Protein AF-A0A2G2A0K7-F1 (afdb_monomer_lite)

Foldseek 3Di:
DDWDFDADPVRHTPDPDIDDDDQDDDCSVVDDPVNSVVVVVVVVVVVVLVVCCVPPVVLVVDDDPDVVVNVVSNVVSVVVVVVCVVCVVVDDDDDDPPNVVPPPPD

Structure (mmCIF, N/CA/C/O backbone):
data_AF-A0A2G2A0K7-F1
#
_entry.id   AF-A0A2G2A0K7-F1
#
loop_
_atom_site.group_PDB
_atom_site.id
_atom_site.type_symbol
_atom_site.label_atom_id
_atom_site.label_alt_id
_atom_site.label_comp_id
_atom_site.label_asym_id
_atom_site.label_entity_id
_atom_site.label_seq_id
_atom_site.pdbx_PDB_ins_code
_atom_site.Cartn_x
_atom_site.Cartn_y
_atom_site.Cartn_z
_atom_site.occupancy
_atom_site.B_iso_or_equiv
_atom_site.auth_seq_id
_atom_site.auth_comp_id
_atom_site.auth_asym_id
_atom_site.auth_atom_id
_atom_site.pdbx_PDB_model_num
ATOM 1 N N . MET A 1 1 ? -23.454 1.113 6.693 1.00 84.06 1 MET A N 1
ATOM 2 C CA . MET A 1 1 ? -22.191 1.857 6.924 1.00 84.06 1 MET A CA 1
ATOM 3 C C . MET A 1 1 ? -21.664 1.506 8.305 1.00 84.06 1 MET A C 1
ATOM 5 O O . MET A 1 1 ? -22.472 1.227 9.181 1.00 84.06 1 MET A O 1
ATOM 9 N N . VAL A 1 2 ? -20.346 1.510 8.498 1.00 88.31 2 VAL A N 1
ATOM 10 C CA . VAL A 1 2 ? -19.679 1.173 9.766 1.00 88.31 2 VAL A CA 1
ATOM 11 C C . VAL A 1 2 ? -18.891 2.377 10.267 1.00 88.31 2 VAL A C 1
ATOM 13 O O . VAL A 1 2 ? -18.178 3.009 9.490 1.00 88.31 2 VAL A O 1
ATOM 16 N N . ARG A 1 3 ? -19.001 2.687 11.561 1.00 91.25 3 ARG A N 1
ATOM 17 C CA . ARG A 1 3 ? -18.230 3.748 12.218 1.00 91.25 3 ARG A CA 1
ATOM 18 C C . ARG A 1 3 ? -17.058 3.150 12.982 1.00 91.25 3 ARG A C 1
ATOM 20 O O . ARG A 1 3 ? -17.265 2.298 13.840 1.00 91.25 3 ARG A O 1
ATOM 27 N N . ILE A 1 4 ? -15.855 3.655 12.740 1.00 88.38 4 ILE A N 1
ATOM 28 C CA . ILE 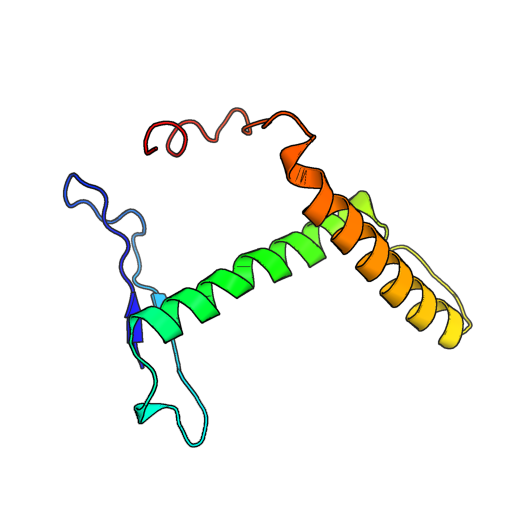A 1 4 ? -14.648 3.261 13.466 1.00 88.38 4 ILE A CA 1
ATOM 29 C C . ILE A 1 4 ? -14.161 4.428 14.314 1.00 88.38 4 ILE A C 1
ATOM 31 O O . ILE A 1 4 ? -14.029 5.560 13.841 1.00 88.38 4 ILE A O 1
ATOM 35 N N . ARG A 1 5 ? -13.854 4.125 15.575 1.00 89.00 5 ARG A N 1
ATOM 36 C CA . ARG A 1 5 ? -13.103 4.999 16.473 1.00 89.00 5 ARG A CA 1
ATOM 37 C C . ARG A 1 5 ? -11.931 4.215 17.037 1.00 89.00 5 ARG A C 1
ATOM 39 O O . ARG A 1 5 ? -12.101 3.069 17.436 1.00 89.00 5 ARG A O 1
ATOM 46 N N . ILE A 1 6 ? -10.768 4.852 17.079 1.00 83.69 6 ILE A N 1
ATOM 47 C CA . ILE A 1 6 ? -9.581 4.300 17.724 1.00 83.69 6 ILE A CA 1
ATOM 48 C C . ILE A 1 6 ? -9.379 5.086 19.016 1.00 83.69 6 ILE A C 1
ATOM 50 O O . ILE A 1 6 ? -9.257 6.314 18.989 1.00 83.69 6 ILE A O 1
ATOM 54 N N . VAL A 1 7 ? -9.398 4.373 20.136 1.00 87.94 7 VAL A N 1
ATOM 55 C CA . VAL A 1 7 ? -9.237 4.918 21.485 1.00 87.94 7 VAL A CA 1
ATOM 56 C C . VAL A 1 7 ? -7.950 4.378 22.092 1.00 87.94 7 VAL A C 1
ATOM 58 O O . VAL A 1 7 ? -7.608 3.214 21.889 1.00 87.94 7 VAL A O 1
ATOM 61 N N . ALA A 1 8 ? -7.219 5.236 22.794 1.00 85.06 8 ALA A N 1
ATOM 62 C CA . ALA A 1 8 ? -6.096 4.830 23.622 1.00 85.06 8 ALA A CA 1
ATOM 63 C C . ALA A 1 8 ? -6.599 4.060 24.854 1.00 85.06 8 ALA A C 1
ATOM 65 O O . ALA A 1 8 ? -7.771 4.154 25.223 1.00 85.06 8 ALA A O 1
ATOM 66 N N . SER A 1 9 ? -5.694 3.359 25.537 1.00 83.44 9 SER A N 1
ATOM 67 C CA . SER A 1 9 ? -5.982 2.693 26.817 1.00 83.44 9 SER A CA 1
ATOM 68 C C . SER A 1 9 ? -6.496 3.658 27.894 1.00 83.44 9 SER A C 1
ATOM 70 O O . SER A 1 9 ? -7.271 3.259 28.753 1.00 83.44 9 SER A O 1
ATOM 72 N N . SER A 1 10 ? -6.130 4.942 27.809 1.00 83.50 10 SER A N 1
ATOM 73 C CA . SER A 1 10 ? -6.619 6.022 28.676 1.00 83.50 10 SER A CA 1
ATOM 74 C C . SER A 1 10 ? -8.037 6.517 28.348 1.00 83.50 10 SER A C 1
ATOM 76 O O . SER A 1 10 ? -8.517 7.444 28.992 1.00 83.50 10 SER A O 1
ATOM 78 N N . GLY A 1 11 ? -8.709 5.953 27.337 1.00 80.31 11 GLY A N 1
ATOM 79 C CA . GLY A 1 11 ? -10.062 6.341 26.915 1.00 80.31 11 GLY A CA 1
ATOM 80 C C . GLY A 1 11 ? -10.122 7.530 25.947 1.00 80.31 11 GLY A C 1
ATOM 81 O O . GLY A 1 11 ? -11.164 7.778 25.340 1.00 80.31 11 GLY A O 1
ATOM 82 N N . ASN A 1 12 ? -9.005 8.230 25.729 1.00 81.94 12 ASN A N 1
ATOM 83 C CA . ASN A 1 12 ? -8.925 9.331 24.770 1.00 81.94 12 ASN A CA 1
ATOM 84 C C . ASN A 1 12 ? -8.933 8.819 23.322 1.00 81.94 12 ASN A C 1
ATOM 86 O O . ASN A 1 12 ? -8.254 7.850 22.981 1.00 81.94 12 ASN A O 1
ATOM 90 N N . THR A 1 13 ? -9.670 9.487 22.433 1.00 79.31 13 THR A N 1
ATOM 91 C CA . THR A 1 13 ? -9.659 9.163 20.999 1.00 79.31 13 THR A CA 1
ATOM 92 C C . THR A 1 13 ? -8.334 9.578 20.366 1.00 79.31 13 THR A C 1
ATOM 94 O O . THR A 1 13 ? -7.979 10.754 20.423 1.00 79.31 13 THR A O 1
ATOM 97 N N . LEU A 1 14 ? -7.640 8.648 19.702 1.00 79.62 14 LEU A N 1
ATOM 98 C CA . LEU A 1 14 ? -6.392 8.951 18.984 1.00 79.62 14 LEU A CA 1
ATOM 99 C C . LEU A 1 14 ? -6.622 9.865 17.771 1.00 79.62 14 LEU A C 1
ATOM 101 O O . LEU A 1 14 ? -5.731 10.607 17.372 1.00 79.62 14 LEU A O 1
ATOM 105 N N . PHE A 1 15 ? -7.827 9.829 17.197 1.00 80.88 15 PHE A N 1
ATOM 106 C CA . PHE A 1 15 ? -8.228 10.677 16.079 1.00 80.88 15 PHE A CA 1
ATOM 107 C C . PHE A 1 15 ? -9.462 11.492 16.454 1.00 80.88 15 PHE A C 1
ATOM 109 O O . PHE A 1 15 ? -10.440 10.944 16.961 1.00 80.88 15 PHE A O 1
ATOM 116 N N . LYS A 1 16 ? -9.433 12.795 16.145 1.00 80.06 16 LYS A N 1
ATOM 117 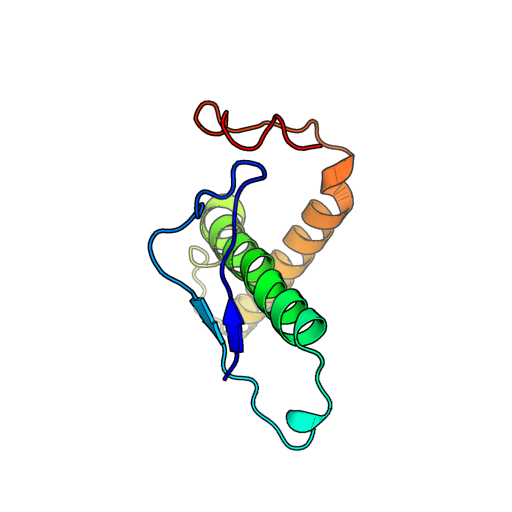C CA . LYS A 1 16 ? -10.541 13.729 16.407 1.00 80.06 16 LYS A CA 1
ATOM 118 C C . LYS A 1 16 ? -11.845 13.301 15.722 1.00 80.06 16 LYS A C 1
ATOM 120 O O . LYS A 1 16 ? -12.923 13.450 16.288 1.00 80.06 16 LYS A O 1
ATOM 125 N N . ASN A 1 17 ? -11.742 12.757 14.510 1.00 85.19 17 ASN A N 1
ATOM 126 C CA . ASN A 1 17 ? -12.887 12.366 13.696 1.00 85.19 17 ASN A CA 1
ATOM 127 C C . ASN A 1 17 ? -12.988 10.843 13.596 1.00 85.19 17 ASN A C 1
ATOM 129 O O . ASN A 1 17 ? -11.985 10.148 13.452 1.00 85.19 17 ASN A O 1
ATOM 133 N N . ALA A 1 18 ? -14.219 10.331 13.640 1.00 86.81 18 ALA A N 1
ATOM 134 C CA . ALA A 1 18 ? -14.482 8.924 13.373 1.00 86.81 18 ALA A CA 1
ATOM 135 C C . ALA A 1 18 ? -14.428 8.650 11.865 1.00 86.81 18 ALA A C 1
ATOM 137 O O . ALA A 1 18 ? -14.968 9.427 11.075 1.00 86.81 18 ALA A O 1
ATOM 138 N N . THR A 1 19 ? -13.841 7.519 11.484 1.00 89.19 19 THR A N 1
ATOM 139 C CA . THR A 1 19 ? -13.825 7.062 10.092 1.00 89.19 19 THR A CA 1
ATOM 140 C C . THR A 1 19 ? -15.103 6.291 9.797 1.00 89.19 19 THR A C 1
ATOM 142 O O . THR A 1 19 ? -15.514 5.436 10.583 1.00 89.19 19 THR A O 1
ATOM 145 N N . TRP A 1 20 ? -15.721 6.567 8.653 1.00 91.00 20 TRP A N 1
ATOM 146 C CA . TRP A 1 20 ? -16.894 5.846 8.171 1.00 91.00 20 TRP A CA 1
ATOM 147 C C . TRP A 1 20 ? -16.517 4.953 6.997 1.00 91.00 20 TRP A C 1
ATOM 149 O O . TRP A 1 20 ? -15.882 5.411 6.050 1.00 91.00 20 TRP A O 1
ATOM 159 N N . LEU A 1 21 ? -16.918 3.686 7.057 1.00 90.81 21 LEU A N 1
ATOM 160 C CA . LEU A 1 21 ? -16.686 2.704 6.004 1.00 90.81 21 LEU A CA 1
ATOM 161 C C . LEU A 1 21 ? -18.004 2.236 5.390 1.00 90.81 21 LEU A C 1
ATOM 163 O O . LEU A 1 21 ? -18.955 1.877 6.093 1.00 90.81 21 LEU A O 1
ATOM 167 N N . GLY A 1 22 ? -18.048 2.203 4.062 1.00 90.81 22 GLY A N 1
ATOM 168 C CA . GLY A 1 22 ? -19.091 1.525 3.302 1.00 90.81 22 GLY A CA 1
ATOM 169 C C . GLY A 1 22 ? -18.644 0.111 2.942 1.00 90.81 22 GLY A C 1
ATOM 170 O O . GLY A 1 22 ? -17.586 -0.057 2.347 1.00 90.81 22 GLY A O 1
ATOM 171 N N . ALA A 1 23 ? -19.451 -0.894 3.284 1.00 89.94 23 ALA A N 1
ATOM 172 C CA . ALA A 1 23 ? -19.319 -2.243 2.745 1.00 89.94 23 ALA A CA 1
ATOM 173 C C . ALA A 1 23 ? -20.351 -2.411 1.623 1.00 89.94 23 ALA A C 1
ATOM 175 O O . ALA A 1 23 ? -21.541 -2.172 1.836 1.00 89.94 23 ALA A O 1
ATOM 176 N N . MET A 1 24 ? -19.887 -2.775 0.430 1.00 89.94 24 MET A N 1
ATOM 177 C CA . MET A 1 24 ? -20.690 -2.865 -0.794 1.00 89.94 24 MET A CA 1
ATOM 178 C C . MET A 1 24 ? -20.627 -4.295 -1.343 1.00 89.94 24 MET A C 1
ATOM 180 O O . MET A 1 24 ? -19.637 -4.993 -1.136 1.00 89.94 24 MET A O 1
ATOM 184 N N . GLY A 1 25 ? -21.676 -4.729 -2.046 1.00 90.94 25 GLY A N 1
ATOM 185 C CA . GLY A 1 25 ? -21.758 -6.060 -2.658 1.00 90.94 25 GLY A CA 1
ATOM 186 C C . GLY A 1 25 ? -22.958 -6.888 -2.193 1.00 90.94 25 GLY A C 1
ATOM 187 O O . GLY A 1 25 ? -23.699 -6.496 -1.285 1.00 90.94 25 GLY A O 1
ATOM 188 N N . LYS A 1 26 ? -23.157 -8.040 -2.848 1.00 90.06 26 LYS A N 1
ATOM 189 C CA . LYS A 1 26 ? -24.302 -8.943 -2.616 1.00 90.06 26 LYS A CA 1
ATOM 190 C C . LYS A 1 26 ? -24.282 -9.598 -1.231 1.00 90.06 26 LYS A C 1
ATOM 192 O O . LYS A 1 26 ? -25.336 -9.819 -0.660 1.00 90.06 26 LYS A O 1
ATOM 197 N N . LEU A 1 27 ? -23.092 -9.861 -0.686 1.00 89.19 27 LEU A N 1
ATOM 198 C CA . LEU A 1 27 ? -22.897 -10.535 0.605 1.00 89.19 27 LEU A CA 1
ATOM 199 C C . LEU A 1 27 ? -22.513 -9.568 1.736 1.00 89.19 27 LEU A C 1
ATOM 201 O O . LEU A 1 27 ? -22.019 -9.996 2.773 1.00 89.19 27 LEU A O 1
ATOM 205 N N . ARG A 1 28 ? -22.704 -8.254 1.551 1.00 89.44 28 ARG A N 1
ATOM 206 C CA . ARG A 1 28 ? -22.258 -7.235 2.521 1.00 89.44 28 ARG A CA 1
ATOM 207 C C . ARG A 1 28 ? -22.843 -7.440 3.923 1.00 89.44 28 ARG A C 1
ATOM 209 O O . ARG A 1 28 ? -22.168 -7.145 4.900 1.00 89.44 28 ARG A O 1
ATOM 216 N N . ASP A 1 29 ? -24.061 -7.972 4.005 1.00 89.81 29 ASP A N 1
ATOM 217 C CA . ASP A 1 29 ? -24.778 -8.191 5.264 1.00 89.81 29 ASP A CA 1
ATOM 218 C C . ASP A 1 29 ? -24.235 -9.408 6.037 1.00 89.81 29 ASP A C 1
ATOM 220 O O . ASP A 1 29 ? -24.531 -9.582 7.214 1.00 89.81 29 ASP A O 1
ATOM 224 N N . GLN A 1 30 ? -23.394 -10.228 5.396 1.00 92.75 30 GLN A N 1
ATOM 225 C CA . GLN A 1 30 ? -22.700 -11.363 6.015 1.00 92.75 30 GLN A CA 1
ATOM 226 C C . GLN A 1 30 ? -21.319 -10.975 6.567 1.00 92.75 30 GLN A C 1
ATOM 228 O O . GLN A 1 30 ? -20.660 -11.779 7.224 1.00 92.75 30 GLN A O 1
ATOM 233 N N . LEU A 1 31 ? -20.846 -9.755 6.293 1.00 90.94 31 LEU A N 1
ATOM 234 C CA . LEU A 1 31 ? -19.535 -9.302 6.741 1.00 90.94 31 LEU A CA 1
ATOM 235 C C . LEU A 1 31 ? -19.590 -8.845 8.197 1.00 90.94 31 LEU A C 1
ATOM 237 O O . LEU A 1 31 ? -20.352 -7.951 8.562 1.00 90.94 31 LEU A O 1
ATOM 241 N N . SER A 1 32 ? -18.703 -9.398 9.022 1.00 91.88 32 SER A N 1
ATOM 242 C CA . SER A 1 32 ? -18.520 -8.900 10.383 1.00 91.88 32 SER A CA 1
ATOM 243 C C . SER A 1 32 ? -17.883 -7.503 10.382 1.00 91.88 32 SER A C 1
ATOM 245 O O . SER A 1 32 ? -17.104 -7.149 9.490 1.00 91.88 32 SER A O 1
ATOM 247 N N . LEU A 1 33 ? -18.145 -6.717 11.432 1.00 90.25 33 LEU A N 1
ATOM 248 C CA . LEU A 1 33 ? -17.511 -5.405 11.627 1.00 90.25 33 LEU A CA 1
ATOM 249 C C . LEU A 1 33 ? -15.976 -5.503 11.653 1.00 90.25 33 LEU A C 1
ATOM 251 O O . LEU A 1 33 ? -15.287 -4.637 11.113 1.00 90.25 33 LEU A O 1
ATOM 255 N N . VAL A 1 34 ? -15.446 -6.580 12.242 1.00 90.00 34 VAL A N 1
ATOM 256 C CA . VAL A 1 34 ? -14.004 -6.853 12.302 1.00 90.00 34 VAL A CA 1
ATOM 257 C C . VAL A 1 34 ? -13.450 -7.100 10.903 1.00 90.00 34 VAL A C 1
ATOM 259 O O . VAL A 1 34 ? -12.432 -6.512 10.545 1.00 90.00 34 VAL A O 1
ATOM 262 N N . SER A 1 35 ? -14.138 -7.901 10.087 1.00 89.88 35 SER A N 1
ATOM 263 C CA . SER A 1 35 ? -13.738 -8.171 8.702 1.00 89.88 35 SER A CA 1
ATOM 264 C C . SER A 1 35 ? -13.704 -6.883 7.878 1.00 89.88 35 SER A C 1
ATOM 266 O O . SER A 1 35 ? -12.710 -6.615 7.207 1.00 89.88 35 SER A O 1
ATOM 268 N N . ILE A 1 36 ? -14.736 -6.039 7.984 1.00 91.00 36 ILE A N 1
ATOM 269 C CA . ILE A 1 36 ? -14.794 -4.741 7.288 1.00 91.00 36 ILE A CA 1
ATOM 270 C C . ILE A 1 36 ? -13.593 -3.863 7.674 1.00 91.00 36 ILE A C 1
ATOM 272 O O . ILE A 1 36 ? -12.947 -3.271 6.807 1.00 91.00 36 ILE A O 1
ATOM 276 N N . TYR A 1 37 ? -13.250 -3.809 8.964 1.00 89.06 37 TYR A N 1
ATOM 277 C CA . TYR A 1 37 ? -12.088 -3.054 9.433 1.00 89.06 37 TYR A CA 1
ATOM 278 C C . TYR A 1 37 ? -10.750 -3.643 8.959 1.00 89.06 37 TYR A C 1
ATOM 280 O O . TYR A 1 37 ? -9.864 -2.892 8.547 1.00 89.06 37 TYR A O 1
ATOM 288 N N . GLN A 1 38 ? -10.585 -4.966 8.991 1.00 87.50 38 GLN A N 1
ATOM 289 C CA . GLN A 1 38 ? -9.362 -5.625 8.521 1.00 87.50 38 GLN A CA 1
ATOM 290 C C . GLN A 1 38 ? -9.131 -5.390 7.024 1.00 87.50 38 GLN A C 1
ATOM 292 O O . GLN A 1 38 ? -8.021 -5.034 6.626 1.00 87.50 38 GLN A O 1
ATOM 297 N N . TYR A 1 39 ? -10.185 -5.482 6.208 1.00 87.75 39 TYR A N 1
ATOM 298 C CA . TYR A 1 39 ? -10.118 -5.124 4.791 1.00 87.75 39 TYR A CA 1
ATOM 299 C C . TYR A 1 39 ? -9.740 -3.656 4.590 1.00 87.75 39 TYR A C 1
ATOM 301 O O . TYR A 1 39 ? -8.891 -3.345 3.756 1.00 87.75 39 TYR A O 1
ATOM 309 N N . TYR A 1 40 ? -10.300 -2.743 5.389 1.00 87.88 40 TYR A N 1
ATOM 310 C CA . TYR A 1 40 ? -9.891 -1.342 5.338 1.00 87.88 40 TYR A CA 1
ATOM 311 C C . TYR A 1 40 ? -8.412 -1.149 5.691 1.00 87.88 40 TYR A C 1
ATOM 313 O O . TYR A 1 40 ? -7.729 -0.379 5.017 1.00 87.88 40 TYR A O 1
ATOM 321 N N . ARG A 1 41 ? -7.875 -1.877 6.681 1.00 83.88 41 ARG A N 1
ATOM 322 C CA . ARG A 1 41 ? -6.442 -1.801 7.006 1.00 83.88 41 ARG A CA 1
ATOM 323 C C . ARG 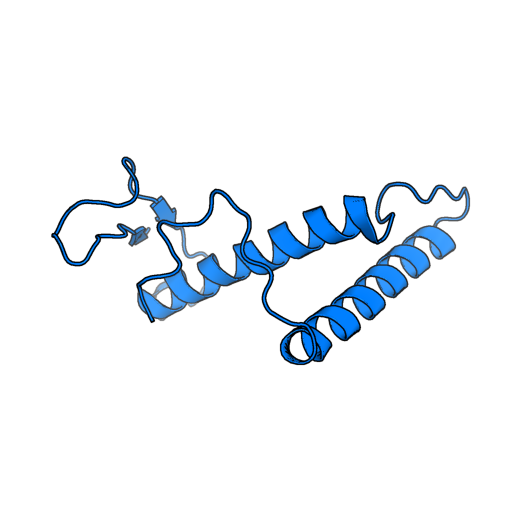A 1 41 ? -5.542 -2.202 5.839 1.00 83.88 41 ARG A C 1
ATOM 325 O O . ARG A 1 41 ? -4.456 -1.640 5.717 1.00 83.88 41 ARG A O 1
ATOM 332 N N . ALA A 1 42 ? -5.977 -3.113 4.967 1.00 81.56 42 ALA A N 1
ATOM 333 C CA . ALA A 1 42 ? -5.197 -3.497 3.790 1.00 81.56 42 ALA A CA 1
ATOM 334 C C . ALA A 1 42 ? -4.908 -2.302 2.856 1.00 81.56 42 ALA A C 1
ATOM 336 O O . ALA A 1 42 ? -3.893 -2.301 2.159 1.00 81.56 42 ALA A O 1
ATOM 337 N N . ARG A 1 43 ? -5.722 -1.234 2.906 1.00 81.31 43 ARG A N 1
ATOM 338 C CA . ARG A 1 43 ? -5.482 0.018 2.170 1.00 81.31 43 ARG A CA 1
ATOM 339 C C . ARG A 1 43 ? -4.130 0.656 2.503 1.00 81.31 43 ARG A C 1
ATOM 341 O O . ARG A 1 43 ? -3.490 1.191 1.601 1.00 81.31 43 ARG A O 1
ATOM 348 N N . TYR A 1 44 ? -3.671 0.576 3.754 1.00 80.75 44 TYR A N 1
ATOM 349 C CA . TYR A 1 44 ? -2.375 1.144 4.146 1.00 80.75 44 TYR A CA 1
ATOM 350 C C . TYR A 1 44 ? -1.205 0.460 3.430 1.00 80.75 44 TYR A C 1
ATOM 352 O O . TYR A 1 44 ? -0.228 1.125 3.092 1.00 80.75 44 TYR A O 1
ATOM 360 N N . ASN A 1 45 ? -1.318 -0.839 3.130 1.00 79.81 45 ASN A N 1
ATOM 361 C CA . ASN A 1 45 ? -0.295 -1.559 2.366 1.00 79.81 45 ASN A CA 1
ATOM 362 C C . ASN A 1 45 ? -0.220 -1.058 0.916 1.00 79.81 45 ASN A C 1
ATOM 364 O O . ASN A 1 45 ? 0.874 -0.934 0.372 1.00 79.81 45 ASN A O 1
ATOM 368 N N . ILE A 1 46 ? -1.367 -0.739 0.309 1.00 85.25 46 ILE A N 1
ATOM 369 C CA . ILE A 1 46 ? -1.448 -0.199 -1.056 1.00 85.25 46 ILE A CA 1
ATOM 370 C C . ILE A 1 46 ? -0.877 1.222 -1.107 1.00 85.25 46 ILE A C 1
ATOM 372 O O . ILE A 1 46 ? -0.096 1.549 -1.998 1.00 85.25 46 ILE A O 1
ATOM 376 N N . GLU A 1 47 ? -1.218 2.072 -0.136 1.00 88.25 47 GLU A N 1
ATOM 377 C CA . GLU A 1 47 ? -0.655 3.424 -0.065 1.00 88.25 47 GLU A CA 1
ATOM 378 C C . GLU A 1 47 ? 0.865 3.387 0.147 1.00 88.25 47 GLU A C 1
ATOM 380 O O . GLU A 1 47 ? 1.605 4.143 -0.489 1.00 88.25 47 GLU A O 1
ATOM 385 N N . HIS A 1 48 ? 1.340 2.478 1.004 1.00 88.81 48 HIS A N 1
ATOM 386 C CA . HIS A 1 48 ? 2.767 2.244 1.187 1.00 88.81 48 HIS A CA 1
ATOM 387 C C . HIS A 1 48 ? 3.429 1.795 -0.120 1.00 88.81 48 HIS A C 1
ATOM 389 O O . HIS A 1 48 ? 4.457 2.363 -0.486 1.00 88.81 48 HIS A O 1
ATOM 395 N N . PHE A 1 49 ? 2.822 0.850 -0.849 1.00 89.81 49 PHE A N 1
ATOM 396 C CA . PHE A 1 49 ? 3.303 0.419 -2.161 1.00 89.81 49 PHE A CA 1
ATOM 397 C C . PHE A 1 49 ? 3.443 1.595 -3.128 1.00 89.81 49 PHE A C 1
ATOM 399 O O . PHE A 1 49 ? 4.527 1.789 -3.658 1.00 89.81 49 PHE A O 1
ATOM 406 N N . PHE A 1 50 ? 2.411 2.422 -3.320 1.00 90.88 50 PHE A N 1
ATOM 407 C CA . PHE A 1 50 ? 2.505 3.544 -4.260 1.00 90.88 50 PHE A CA 1
ATOM 408 C C . PHE A 1 50 ? 3.555 4.571 -3.839 1.00 90.88 50 PHE A C 1
ATOM 410 O O . PHE A 1 50 ? 4.331 5.044 -4.667 1.00 90.88 50 PHE A O 1
ATOM 417 N N . ARG A 1 51 ? 3.619 4.908 -2.548 1.00 91.81 51 ARG A N 1
ATOM 418 C CA . ARG A 1 51 ? 4.608 5.864 -2.038 1.00 91.81 51 ARG A CA 1
ATOM 419 C C . ARG A 1 51 ? 6.033 5.345 -2.222 1.00 91.81 51 ARG A C 1
ATOM 421 O O . ARG A 1 51 ? 6.899 6.078 -2.696 1.00 91.81 51 ARG A O 1
ATOM 428 N N . PHE A 1 52 ? 6.276 4.092 -1.846 1.00 92.88 52 PHE A N 1
ATOM 429 C CA . PHE A 1 52 ? 7.577 3.449 -1.991 1.00 92.88 52 PHE A CA 1
ATOM 430 C C . PHE A 1 52 ? 7.931 3.248 -3.467 1.00 92.88 52 PHE A C 1
ATOM 432 O O . PHE A 1 52 ? 9.019 3.612 -3.890 1.00 92.88 52 PHE A O 1
ATOM 439 N N . GLY A 1 53 ? 6.994 2.745 -4.266 1.00 94.44 53 GLY A N 1
ATOM 440 C CA . GLY A 1 53 ? 7.166 2.482 -5.689 1.00 94.44 53 GLY A CA 1
ATOM 441 C C . GLY A 1 53 ? 7.584 3.731 -6.454 1.00 94.44 53 GLY A C 1
ATOM 442 O O . GLY A 1 53 ? 8.596 3.713 -7.146 1.00 94.44 53 GLY A O 1
ATOM 443 N N . LYS A 1 54 ? 6.887 4.852 -6.252 1.00 94.00 54 LYS A N 1
ATOM 444 C CA . LYS A 1 54 ? 7.239 6.127 -6.895 1.00 94.00 54 LYS A CA 1
ATOM 445 C C . LYS A 1 54 ? 8.607 6.647 -6.452 1.00 94.00 54 LYS A C 1
ATOM 447 O O . LYS A 1 54 ? 9.442 6.999 -7.271 1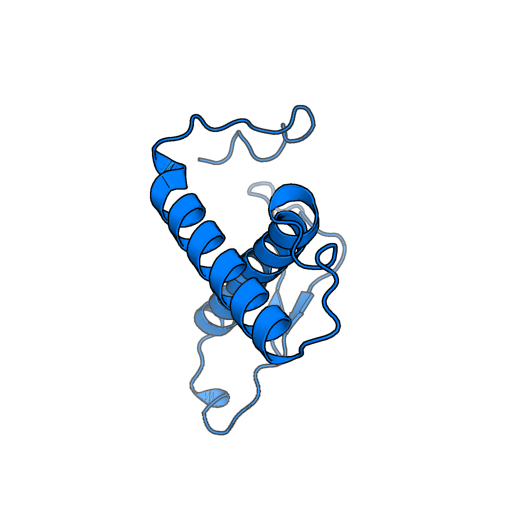.00 94.00 54 LYS A O 1
ATOM 452 N N . THR A 1 55 ? 8.869 6.654 -5.142 1.00 93.75 55 THR A N 1
ATOM 453 C CA . THR A 1 55 ? 10.077 7.299 -4.589 1.00 93.75 55 THR A CA 1
ATOM 454 C C . THR A 1 55 ? 11.340 6.438 -4.619 1.00 93.75 55 THR A C 1
ATOM 456 O O . THR A 1 55 ? 12.439 6.985 -4.529 1.00 93.75 55 THR A O 1
ATOM 459 N N . LYS A 1 56 ? 11.212 5.107 -4.679 1.00 94.19 56 LYS A N 1
ATOM 460 C CA . LYS A 1 56 ? 12.328 4.150 -4.551 1.00 94.19 56 LYS A CA 1
ATOM 461 C C . LYS A 1 56 ? 12.420 3.137 -5.683 1.00 94.19 56 LYS A C 1
ATOM 463 O O . LYS A 1 56 ? 13.504 2.607 -5.888 1.00 94.19 56 LYS A O 1
ATOM 468 N N . LEU A 1 57 ? 11.328 2.876 -6.401 1.00 94.88 57 LEU A N 1
ATOM 469 C CA . LEU A 1 57 ? 11.310 1.952 -7.542 1.00 94.88 57 LEU A CA 1
ATOM 470 C C . LEU A 1 57 ? 11.062 2.661 -8.877 1.00 94.88 57 LEU A C 1
ATOM 472 O O . LEU A 1 57 ? 10.885 1.980 -9.876 1.00 94.88 57 LEU A O 1
ATOM 476 N N . LEU A 1 58 ? 11.048 4.002 -8.901 1.00 94.25 58 LEU A N 1
ATOM 477 C CA . LEU A 1 58 ? 10.860 4.813 -10.112 1.00 94.25 58 LEU A CA 1
ATOM 478 C C . LEU A 1 58 ? 9.578 4.456 -10.885 1.00 94.25 58 LEU A C 1
ATOM 480 O O . LEU A 1 58 ? 9.531 4.565 -12.109 1.00 94.25 58 LEU A O 1
ATOM 484 N N . LEU A 1 59 ? 8.538 4.032 -10.159 1.00 93.31 59 LEU A N 1
ATOM 485 C CA . LEU A 1 59 ? 7.304 3.492 -10.736 1.00 93.31 59 LEU A CA 1
ATOM 486 C C . LEU A 1 59 ? 6.662 4.434 -11.764 1.00 93.31 59 LEU A C 1
ATOM 488 O O . LEU A 1 59 ? 6.166 3.969 -12.777 1.00 93.31 59 LEU A O 1
ATOM 492 N N . ASP A 1 60 ? 6.678 5.744 -11.509 1.00 92.06 60 ASP A N 1
ATOM 493 C CA . ASP A 1 60 ? 6.107 6.777 -12.385 1.00 92.06 60 ASP A CA 1
ATOM 494 C C . ASP A 1 60 ? 7.163 7.683 -13.041 1.00 92.06 60 ASP A C 1
ATOM 496 O O . ASP A 1 60 ? 6.817 8.669 -13.686 1.00 92.06 60 ASP A O 1
ATOM 500 N N . SER A 1 61 ? 8.449 7.372 -12.857 1.00 91.00 61 SER A N 1
ATOM 501 C CA . SER A 1 61 ? 9.568 8.139 -13.427 1.00 91.00 61 SER A CA 1
ATOM 502 C C . SER A 1 61 ? 10.170 7.475 -14.666 1.00 91.00 61 SER A C 1
ATOM 504 O O . SER A 1 61 ? 10.885 8.130 -15.421 1.00 91.00 61 SER A O 1
ATOM 506 N N . TY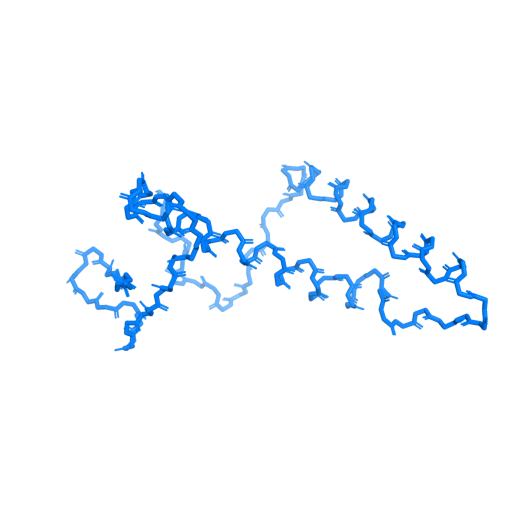R A 1 62 ? 9.899 6.186 -14.883 1.00 88.00 62 TYR A N 1
ATOM 507 C CA . TYR A 1 62 ? 10.249 5.501 -16.122 1.00 88.00 62 TYR A CA 1
ATOM 508 C C . TYR A 1 62 ? 9.352 5.999 -17.260 1.00 88.00 62 TYR A C 1
ATOM 510 O O . TYR A 1 62 ? 8.132 6.028 -17.128 1.00 88.00 62 TYR A O 1
ATOM 518 N N . GLN A 1 63 ? 9.963 6.423 -18.364 1.00 88.31 63 GLN A N 1
ATOM 519 C CA . GLN A 1 63 ? 9.260 6.924 -19.542 1.00 88.31 63 GLN A CA 1
ATOM 520 C C . GLN A 1 63 ? 9.696 6.115 -20.758 1.00 88.31 63 GLN A C 1
ATOM 522 O O . GLN A 1 63 ? 10.881 6.054 -21.084 1.00 88.31 63 GLN A O 1
ATOM 527 N N . THR A 1 64 ? 8.728 5.503 -21.431 1.00 89.69 64 THR A N 1
ATOM 528 C CA . THR A 1 64 ? 8.917 4.740 -22.665 1.00 89.69 64 THR A CA 1
ATOM 529 C C . THR A 1 64 ? 7.812 5.104 -23.649 1.00 89.69 64 THR A C 1
ATOM 531 O O . THR A 1 64 ? 6.684 5.388 -23.250 1.00 89.69 64 THR A O 1
ATOM 534 N N . THR A 1 65 ? 8.130 5.115 -24.941 1.00 91.44 65 THR A N 1
ATOM 535 C CA . THR A 1 65 ? 7.142 5.304 -26.015 1.00 91.44 65 THR A CA 1
ATOM 536 C C . THR A 1 65 ? 6.409 4.010 -26.364 1.00 91.44 65 THR A C 1
ATOM 538 O O . THR A 1 65 ? 5.396 4.055 -27.052 1.00 91.44 65 THR A O 1
ATOM 541 N N . GLU A 1 66 ? 6.913 2.871 -25.884 1.00 95.50 66 GLU A N 1
ATOM 542 C CA . GLU A 1 66 ? 6.362 1.536 -26.119 1.00 95.50 66 GLU A CA 1
ATOM 543 C C . GLU A 1 66 ? 5.464 1.108 -24.946 1.00 95.50 66 GLU A C 1
ATOM 545 O O . GLU A 1 66 ? 5.992 0.846 -23.858 1.00 95.50 66 GLU A O 1
ATOM 550 N N . PRO A 1 67 ? 4.134 0.979 -25.133 1.00 93.12 67 PRO A N 1
ATOM 551 C CA . PRO A 1 67 ? 3.200 0.643 -24.052 1.00 93.12 67 PRO A CA 1
ATOM 552 C C . PRO A 1 67 ? 3.523 -0.678 -23.346 1.00 93.12 67 PRO A C 1
ATOM 554 O O . PRO A 1 67 ? 3.410 -0.781 -22.129 1.00 93.12 67 PRO A O 1
ATOM 557 N N . ILE A 1 68 ? 4.000 -1.678 -24.094 1.00 96.25 68 ILE A N 1
ATOM 558 C CA . ILE A 1 68 ? 4.359 -2.989 -23.540 1.00 96.25 68 ILE A CA 1
ATOM 559 C C . ILE A 1 68 ? 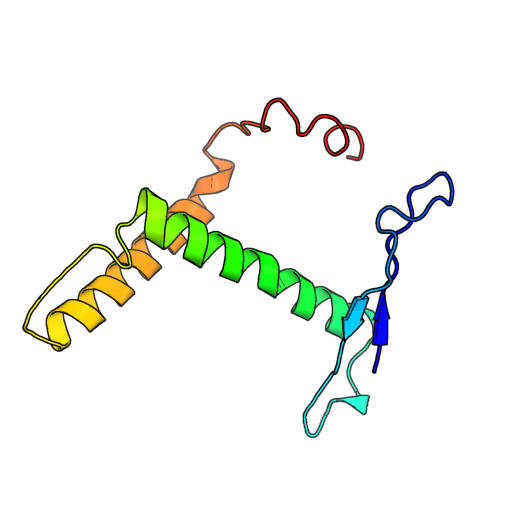5.522 -2.901 -22.543 1.00 96.25 68 ILE A C 1
ATOM 561 O O . ILE A 1 68 ? 5.566 -3.634 -21.557 1.00 96.25 68 ILE A O 1
ATOM 565 N N . HIS A 1 69 ? 6.464 -1.981 -22.765 1.00 95.38 69 HIS A N 1
ATOM 566 C CA . HIS A 1 69 ? 7.565 -1.763 -21.832 1.00 95.38 69 HIS A CA 1
ATOM 567 C C . HIS A 1 69 ? 7.089 -1.074 -20.553 1.00 95.38 69 HIS A C 1
ATOM 569 O O . HIS A 1 69 ? 7.632 -1.365 -19.490 1.00 95.38 69 HIS A O 1
ATOM 575 N N . ASP A 1 70 ? 6.069 -0.214 -20.634 1.00 92.50 70 ASP A N 1
ATOM 576 C CA . ASP A 1 70 ? 5.456 0.387 -19.448 1.00 92.50 70 ASP A CA 1
ATOM 577 C C . ASP A 1 70 ? 4.769 -0.697 -18.606 1.00 92.50 70 ASP A C 1
ATOM 579 O O . ASP A 1 70 ? 5.080 -0.865 -17.429 1.00 92.50 70 ASP A O 1
ATOM 583 N N . GLU A 1 71 ? 3.940 -1.545 -19.220 1.00 93.94 71 GLU A N 1
ATOM 584 C CA . GLU A 1 71 ? 3.296 -2.669 -18.522 1.00 93.94 71 GLU A CA 1
ATOM 585 C C . GLU A 1 71 ? 4.312 -3.615 -17.861 1.00 93.94 71 GLU A C 1
ATOM 587 O O . GLU A 1 71 ? 4.166 -3.990 -16.690 1.00 93.94 71 GLU A O 1
ATOM 592 N N . HIS A 1 72 ? 5.383 -3.970 -18.578 1.00 96.12 72 HIS A N 1
ATOM 593 C CA . HIS A 1 72 ? 6.468 -4.779 -18.024 1.00 96.12 72 HIS A CA 1
ATOM 594 C C . HIS A 1 72 ? 7.190 -4.080 -16.869 1.00 96.12 72 HIS A C 1
ATOM 596 O O . HIS A 1 72 ? 7.541 -4.738 -15.887 1.00 96.12 72 HIS A O 1
ATOM 602 N N . TRP A 1 73 ? 7.384 -2.763 -16.947 1.00 95.88 73 TRP A N 1
ATOM 603 C CA . TRP A 1 73 ? 7.979 -1.984 -15.867 1.00 95.88 73 TRP A CA 1
ATOM 604 C C . TRP A 1 73 ? 7.117 -2.016 -14.603 1.00 95.88 73 TRP A C 1
ATOM 606 O O . TRP A 1 73 ? 7.619 -2.311 -13.515 1.00 95.88 73 TRP A O 1
ATOM 616 N N . TRP A 1 74 ? 5.804 -1.830 -14.743 1.00 94.12 74 TRP A N 1
ATOM 617 C CA . TRP A 1 74 ? 4.857 -1.953 -13.633 1.00 94.12 74 TRP A CA 1
ATOM 618 C C . TRP A 1 74 ? 4.915 -3.336 -12.974 1.00 94.12 74 TRP A C 1
ATOM 620 O O . TRP A 1 74 ? 4.993 -3.432 -11.743 1.00 94.12 74 TRP A O 1
ATOM 630 N N . LEU A 1 75 ? 4.928 -4.408 -13.772 1.00 95.31 75 LEU A N 1
ATOM 631 C CA . LEU A 1 75 ? 5.069 -5.781 -13.272 1.00 95.31 75 LEU A CA 1
ATOM 632 C C . LEU A 1 75 ? 6.407 -5.994 -12.556 1.00 95.31 75 LEU A C 1
ATOM 634 O O . LEU A 1 75 ? 6.443 -6.596 -11.479 1.00 95.31 75 LEU A O 1
ATOM 638 N N . PHE A 1 76 ? 7.497 -5.465 -13.106 1.00 95.88 76 PHE A N 1
ATOM 639 C CA . PHE A 1 76 ? 8.818 -5.552 -12.498 1.00 95.88 76 PHE A CA 1
ATOM 640 C C . PHE A 1 76 ? 8.871 -4.832 -11.143 1.00 95.88 76 PHE A C 1
ATOM 642 O O . PHE A 1 76 ? 9.323 -5.415 -10.154 1.00 95.88 76 PHE A O 1
ATOM 649 N N . CYS A 1 77 ? 8.337 -3.610 -11.046 1.00 95.19 77 CYS A N 1
ATOM 650 C CA . CYS A 1 77 ? 8.235 -2.880 -9.781 1.00 95.19 77 CYS A CA 1
ATOM 651 C C . CYS A 1 77 ? 7.372 -3.624 -8.747 1.00 95.19 77 CYS A C 1
ATOM 653 O O . CYS A 1 77 ? 7.722 -3.652 -7.564 1.00 95.19 77 CYS A O 1
ATOM 655 N N . LEU A 1 78 ? 6.262 -4.242 -9.170 1.00 93.88 78 LEU A N 1
ATOM 656 C CA . LEU A 1 78 ? 5.414 -5.066 -8.300 1.00 93.88 78 LEU A CA 1
ATOM 657 C C . LEU A 1 78 ? 6.177 -6.278 -7.749 1.00 93.88 78 LEU A C 1
ATOM 659 O O . LEU A 1 78 ? 6.129 -6.534 -6.543 1.00 93.88 78 LEU A O 1
ATOM 663 N N . LEU A 1 79 ? 6.915 -6.987 -8.607 1.00 96.50 79 LEU A N 1
ATOM 664 C CA . LEU A 1 79 ? 7.746 -8.125 -8.211 1.00 96.50 79 LEU A CA 1
ATOM 665 C C . LEU A 1 79 ? 8.855 -7.698 -7.244 1.00 96.50 79 LEU A C 1
ATOM 667 O O . LEU A 1 79 ? 9.009 -8.308 -6.184 1.00 96.50 79 LEU A O 1
ATOM 671 N N . ALA A 1 80 ? 9.577 -6.620 -7.554 1.00 96.19 80 ALA A N 1
ATOM 672 C CA . ALA A 1 80 ? 10.622 -6.081 -6.688 1.00 96.19 80 ALA A CA 1
ATOM 673 C C . ALA A 1 80 ? 10.067 -5.684 -5.309 1.00 96.19 80 ALA A C 1
ATOM 675 O O . ALA A 1 80 ? 10.640 -6.038 -4.276 1.00 96.19 80 ALA A O 1
ATOM 676 N N . TYR A 1 81 ? 8.916 -5.006 -5.270 1.00 94.44 81 TYR A N 1
ATOM 677 C CA . TYR A 1 81 ? 8.259 -4.656 -4.014 1.00 94.44 81 TYR A CA 1
ATOM 678 C C . TYR A 1 81 ? 7.840 -5.890 -3.209 1.00 94.44 81 TYR A C 1
ATOM 680 O O . TYR A 1 81 ? 8.042 -5.916 -1.996 1.00 94.44 81 TYR A O 1
ATOM 688 N N . ALA A 1 82 ? 7.282 -6.917 -3.858 1.00 93.25 82 ALA A N 1
ATOM 689 C CA . ALA A 1 82 ? 6.895 -8.154 -3.184 1.00 93.25 82 ALA A CA 1
ATOM 690 C C . ALA A 1 82 ? 8.104 -8.840 -2.527 1.00 93.25 82 ALA A C 1
ATOM 692 O O . ALA A 1 82 ? 8.024 -9.216 -1.357 1.00 93.25 82 ALA A O 1
ATOM 693 N N . GLN A 1 83 ? 9.237 -8.919 -3.235 1.00 95.12 83 GLN A N 1
ATOM 694 C CA . GLN A 1 83 ? 10.487 -9.463 -2.693 1.00 95.12 83 GLN A CA 1
ATOM 695 C C . GLN A 1 83 ? 10.972 -8.662 -1.475 1.00 95.12 83 GLN A C 1
ATOM 697 O O . GLN A 1 83 ? 11.238 -9.236 -0.418 1.00 95.12 83 GLN A O 1
ATOM 702 N N . LEU A 1 84 ? 11.006 -7.329 -1.573 1.00 93.38 84 LEU A N 1
ATOM 703 C CA . LEU A 1 84 ? 11.395 -6.455 -0.459 1.00 93.38 84 LEU A CA 1
ATOM 704 C C . LEU A 1 84 ? 10.444 -6.580 0.740 1.00 93.38 84 LEU A C 1
ATOM 706 O O . LEU A 1 84 ? 10.885 -6.584 1.889 1.00 93.38 84 LEU A O 1
ATOM 710 N N . TYR A 1 85 ? 9.141 -6.708 0.490 1.00 90.25 85 TYR A N 1
ATOM 711 C CA . TYR A 1 85 ? 8.143 -6.880 1.541 1.00 90.25 85 TYR A CA 1
ATOM 712 C C . TYR A 1 85 ? 8.305 -8.217 2.272 1.00 90.25 85 TYR A C 1
ATOM 714 O O . TYR A 1 85 ? 8.181 -8.258 3.496 1.00 90.25 85 TYR A O 1
ATOM 722 N N . MET A 1 86 ? 8.599 -9.300 1.549 1.00 91.69 86 MET A N 1
ATOM 723 C CA . MET A 1 86 ? 8.890 -10.607 2.149 1.00 91.69 86 MET A CA 1
ATOM 724 C C . MET A 1 86 ? 10.203 -10.578 2.941 1.00 91.69 86 MET A C 1
ATOM 726 O O . MET A 1 86 ? 10.265 -11.121 4.041 1.00 91.69 86 MET A O 1
ATOM 730 N N . ALA A 1 87 ? 11.216 -9.869 2.440 1.00 92.56 87 ALA A N 1
ATOM 731 C CA . ALA A 1 87 ? 12.506 -9.702 3.104 1.00 92.56 87 ALA A CA 1
ATOM 732 C C . ALA A 1 87 ? 12.491 -8.691 4.269 1.00 92.56 87 ALA A C 1
ATOM 734 O O . ALA A 1 87 ? 13.509 -8.521 4.940 1.00 92.56 87 ALA A O 1
ATOM 735 N N . LYS A 1 88 ? 11.362 -8.024 4.558 1.00 88.31 88 LYS A N 1
ATOM 736 C CA . LYS A 1 88 ? 11.296 -6.947 5.565 1.00 88.31 88 LYS A CA 1
ATOM 737 C C . LYS A 1 88 ? 11.758 -7.373 6.962 1.00 88.31 88 LYS A C 1
ATOM 739 O O . LYS A 1 88 ? 12.253 -6.538 7.706 1.00 88.31 88 LYS A O 1
ATOM 744 N N . SER A 1 89 ? 11.579 -8.646 7.329 1.00 88.88 89 SER A N 1
ATOM 745 C CA . SER A 1 89 ? 11.982 -9.183 8.637 1.00 88.88 89 SER A CA 1
ATOM 746 C C . SER A 1 89 ? 13.492 -9.363 8.776 1.00 88.88 89 SER A C 1
ATOM 748 O O . SER A 1 89 ? 13.977 -9.531 9.888 1.00 88.88 89 SER A O 1
ATOM 750 N N . LEU A 1 90 ? 14.225 -9.345 7.661 1.00 91.81 90 LEU A N 1
ATOM 751 C CA . LEU A 1 90 ? 15.685 -9.419 7.640 1.00 91.81 90 LEU A CA 1
ATOM 752 C C . LEU A 1 90 ? 16.326 -8.046 7.882 1.00 91.81 90 LEU A C 1
ATOM 754 O O . LEU A 1 90 ? 17.502 -7.969 8.224 1.00 91.81 90 LEU A O 1
ATOM 758 N N . ALA A 1 91 ? 15.568 -6.962 7.702 1.00 86.19 91 ALA A N 1
ATOM 759 C CA . ALA A 1 91 ? 16.041 -5.608 7.933 1.00 86.19 91 ALA A CA 1
ATOM 760 C C . ALA A 1 91 ? 15.776 -5.175 9.387 1.00 86.19 91 ALA A C 1
ATOM 762 O O . ALA A 1 91 ? 14.690 -5.430 9.918 1.00 86.19 91 ALA A O 1
ATOM 763 N N . PRO A 1 92 ? 16.723 -4.475 10.038 1.00 82.06 92 PRO A N 1
ATOM 764 C CA . PRO A 1 92 ? 16.477 -3.900 11.353 1.00 82.06 92 PRO A CA 1
ATOM 765 C C . PRO A 1 92 ? 15.359 -2.855 11.267 1.00 82.06 92 PRO A C 1
ATOM 767 O O . PRO A 1 92 ? 15.305 -2.054 10.328 1.00 82.06 92 PRO A O 1
ATOM 770 N N . GLN A 1 93 ? 14.466 -2.835 12.260 1.00 78.00 93 GLN A N 1
ATOM 771 C CA . GLN A 1 93 ? 13.439 -1.800 12.331 1.00 78.00 93 GLN A CA 1
ATOM 772 C C . GLN A 1 93 ? 14.097 -0.436 12.555 1.00 78.00 93 GLN A C 1
ATOM 774 O O . GLN A 1 93 ? 14.777 -0.220 13.554 1.00 78.00 93 GLN A O 1
ATOM 779 N N . GLN A 1 94 ? 13.868 0.495 11.629 1.00 71.12 94 GLN A N 1
ATOM 780 C CA . GLN A 1 94 ? 14.292 1.887 11.757 1.00 71.12 94 GLN A CA 1
ATOM 781 C C . GLN A 1 94 ? 13.062 2.769 12.006 1.00 71.12 94 GLN A C 1
ATOM 783 O O . GLN A 1 94 ? 12.460 3.276 11.051 1.00 71.12 94 GLN A O 1
ATOM 788 N N . PRO A 1 95 ? 12.625 2.926 13.271 1.00 68.19 95 PRO A N 1
ATOM 789 C CA . PRO A 1 95 ? 11.542 3.843 13.585 1.00 68.19 95 PRO A CA 1
ATOM 790 C C . PRO A 1 95 ? 11.964 5.267 13.218 1.00 68.19 95 PRO A C 1
ATOM 792 O O . PRO A 1 95 ? 13.089 5.695 13.478 1.00 68.19 95 PRO A O 1
ATOM 795 N N . LYS A 1 96 ? 11.055 6.018 12.589 1.00 63.22 96 LYS A N 1
ATOM 796 C CA . LYS A 1 96 ? 11.326 7.424 12.279 1.00 63.22 96 LYS A CA 1
ATOM 797 C C . LYS A 1 96 ? 11.486 8.210 13.590 1.00 63.22 96 LYS A C 1
ATOM 799 O O . LYS A 1 96 ? 10.701 7.970 14.508 1.00 63.22 96 LYS A O 1
ATOM 804 N N . PRO A 1 97 ? 12.414 9.183 13.667 1.00 61.16 97 PRO A N 1
ATOM 805 C CA . PRO A 1 97 ? 12.747 9.877 14.916 1.00 61.16 97 PRO A CA 1
ATOM 806 C C . PRO A 1 97 ? 11.548 10.543 15.612 1.00 61.16 97 PRO A C 1
ATOM 808 O O . PRO A 1 97 ? 11.505 10.640 16.830 1.00 61.16 97 PRO A O 1
ATOM 811 N N . TRP A 1 98 ? 10.540 10.972 14.851 1.00 67.00 98 TRP A N 1
ATOM 812 C CA . TRP A 1 98 ? 9.327 11.616 15.370 1.00 67.00 98 TRP A CA 1
ATOM 813 C C . TRP A 1 98 ? 8.173 10.638 15.675 1.00 67.00 98 TRP A C 1
ATOM 815 O O . TRP A 1 98 ? 7.072 11.064 16.013 1.00 67.00 98 TRP A O 1
ATOM 825 N N . GLY A 1 99 ? 8.393 9.325 15.545 1.00 53.16 99 GLY A N 1
ATOM 826 C CA . GLY A 1 99 ? 7.400 8.263 15.757 1.00 53.16 99 GLY A CA 1
ATOM 827 C C . GLY A 1 99 ? 7.252 7.779 17.206 1.00 53.16 99 GLY A C 1
ATOM 828 O O . GLY A 1 99 ? 6.643 6.734 17.428 1.00 53.16 99 GLY A O 1
ATOM 829 N N . GLY A 1 100 ? 7.792 8.512 18.185 1.00 47.59 100 GLY A N 1
ATOM 830 C CA . GLY A 1 100 ? 7.918 8.073 19.584 1.00 47.59 100 GLY A CA 1
ATOM 831 C C . GLY A 1 100 ? 6.614 7.681 20.296 1.00 47.59 100 GLY A C 1
ATOM 832 O O . GLY A 1 100 ? 6.662 6.984 21.300 1.00 47.59 100 GLY A O 1
ATOM 833 N N . ILE A 1 101 ? 5.443 8.056 19.774 1.00 49.69 101 ILE A N 1
ATOM 834 C CA . ILE A 1 101 ? 4.149 7.769 20.420 1.00 49.69 101 ILE A CA 1
ATOM 835 C C . ILE A 1 101 ? 3.658 6.330 20.147 1.00 49.69 101 ILE A C 1
ATOM 837 O O . ILE A 1 101 ? 2.854 5.809 20.912 1.00 49.69 101 ILE A O 1
ATOM 841 N N . LEU A 1 102 ? 4.147 5.651 19.099 1.00 46.06 102 LEU A N 1
ATOM 842 C CA . LEU A 1 102 ? 3.676 4.303 18.726 1.00 46.06 102 LEU A CA 1
ATOM 843 C C . LEU A 1 102 ? 4.616 3.160 19.142 1.00 46.06 102 LEU A C 1
ATOM 845 O O . LEU A 1 102 ? 4.250 2.001 18.984 1.00 46.06 102 LEU A O 1
ATOM 849 N N . ALA A 1 103 ? 5.806 3.461 19.670 1.00 42.91 103 ALA A N 1
ATOM 850 C CA . ALA A 1 103 ? 6.802 2.447 20.029 1.00 42.91 103 ALA A CA 1
ATOM 851 C C . ALA A 1 103 ? 6.564 1.777 21.401 1.00 42.91 103 ALA A C 1
ATOM 853 O O . ALA A 1 103 ? 7.165 0.748 21.674 1.00 42.91 103 ALA A O 1
ATOM 854 N N . ASN A 1 104 ? 5.679 2.327 22.243 1.00 32.59 104 ASN A N 1
ATOM 855 C CA . ASN A 1 104 ? 5.441 1.856 23.618 1.00 32.59 104 ASN A CA 1
ATOM 856 C C . ASN A 1 104 ? 4.147 1.039 23.795 1.00 32.59 104 ASN A C 1
ATOM 858 O O . ASN A 1 104 ? 3.657 0.894 24.913 1.00 32.59 104 ASN A O 1
ATOM 862 N N . VAL A 1 105 ? 3.559 0.529 22.711 1.00 34.44 105 VAL A N 1
ATOM 863 C CA . VAL A 1 105 ? 2.392 -0.365 22.785 1.00 34.44 105 VAL A CA 1
ATOM 864 C C . VAL A 1 105 ? 2.699 -1.633 21.995 1.00 34.44 105 VAL A C 1
ATOM 866 O O . VAL A 1 105 ? 2.256 -1.802 20.858 1.00 34.44 105 VAL A O 1
ATOM 869 N N . SER A 1 106 ? 3.501 -2.498 22.604 1.00 33.25 106 SER A N 1
ATOM 870 C CA . SER A 1 106 ? 3.736 -3.887 22.204 1.00 33.25 106 SER A CA 1
ATOM 871 C C . SER A 1 106 ? 3.633 -4.763 23.436 1.00 33.25 106 SER A C 1
ATOM 873 O O . SER A 1 106 ? 4.323 -4.407 24.418 1.00 33.25 106 SER A O 1
#

Radius of gyration: 18.74 Å; chains: 1; bounding box: 41×25×55 Å

Secondary structure (DSSP, 8-state):
-EEE--B-TTS-BSSSS-EEE---STTGGG--HHHHHHHHHHHHHHHHHHHHHHHHS-TTT---S-HHHHHHHHHHHHHHHHHHHHGGGGSPP---TT-TTSTT--

Sequence (106 aa):
MVRIRIVASSGNTLFKNATWLGAMGKLRDQLSLVSIYQYYRARYNIEHFFRFGKTKLLLDSYQTTEPIHDEHWWLFCLLAYAQLYMAKSLAPQQPKPWGGILANVS

pLDDT: mean 84.86, std 13.98, range [32.59, 96.5]